Protein AF-A0A920EPP8-F1 (afdb_monomer)

Radius of gyration: 17.93 Å; Cα contacts (8 Å, |Δi|>4): 10; chains: 1; bounding box: 44×43×28 Å

Sequence (54 aa):
MHLHFIAKNIERVGDYVTSIAEQAIYVATGEYPSEERPKVDTTSLTKVDSESAS

Secondary structure (DSSP, 8-state):
--HHHHHHHHHHHHHHHHHHHHHHHHHHHSS---SPPP----GGG---------

Solvent-accessible surface area (backbone atoms only — not comparable to full-atom values): 3580 Å² total; per-residue (Å²): 141,57,66,68,59,53,51,54,52,53,52,53,51,52,53,52,52,50,55,50,48,44,52,50,43,25,75,74,70,75,46,70,83,83,69,79,75,82,82,78,78,56,74,90,70,62,75,78,77,78,77,80,82,126

Foldseek 3Di:
DPVVVVVVVVVVVVVVVVVVVQVVCCVVPVDGPPDDPPPPPCVVVPPPPPPDPD

pLDDT: mean 81.95, std 15.01, range [48.19, 97.5]

Mean predicted aligned error: 10.33 Å

Structure (mmCIF, N/CA/C/O backbone):
data_AF-A0A920EPP8-F1
#
_entry.id   AF-A0A920EPP8-F1
#
loop_
_atom_site.group_PDB
_atom_site.id
_atom_site.type_symbol
_atom_site.label_atom_id
_atom_site.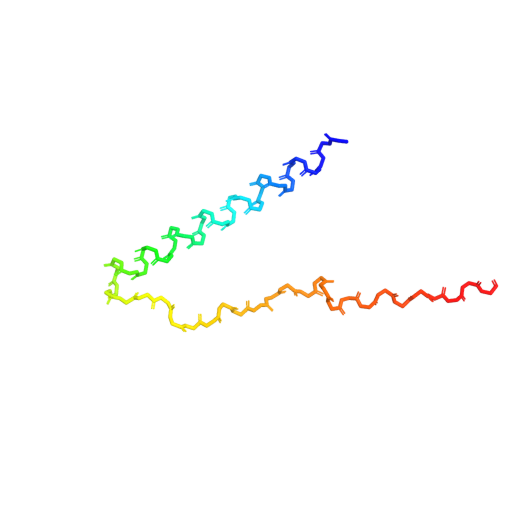label_alt_id
_atom_site.label_comp_id
_atom_site.label_asym_id
_atom_site.label_entity_id
_atom_site.label_seq_id
_atom_site.pdbx_PDB_ins_code
_atom_site.Cartn_x
_atom_site.Cartn_y
_atom_site.Cartn_z
_atom_site.occupancy
_atom_site.B_iso_or_equiv
_atom_site.auth_seq_id
_atom_site.auth_comp_id
_atom_site.auth_asym_id
_atom_site.auth_atom_id
_atom_site.pdbx_PDB_model_num
ATOM 1 N N . MET A 1 1 ? 22.844 -2.393 -14.763 1.00 66.56 1 MET A N 1
ATOM 2 C CA . MET A 1 1 ? 22.391 -1.141 -14.106 1.00 66.56 1 MET A C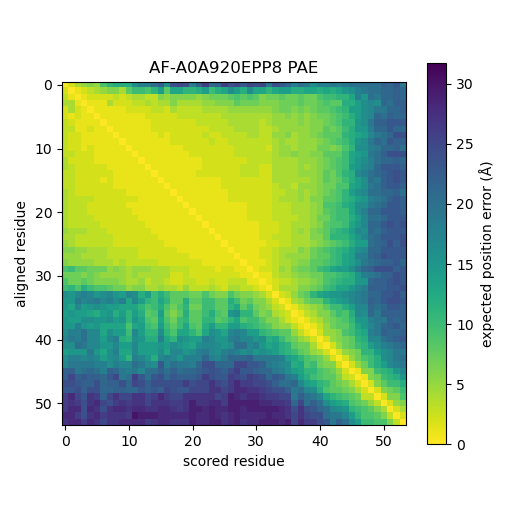A 1
ATOM 3 C C . MET A 1 1 ? 21.078 -0.600 -14.702 1.00 66.56 1 MET A C 1
ATOM 5 O O . MET A 1 1 ? 20.941 0.599 -14.871 1.00 66.56 1 MET A O 1
ATOM 9 N N . HIS A 1 2 ? 20.083 -1.445 -14.999 1.00 83.56 2 HIS A N 1
ATOM 10 C CA . HIS A 1 2 ? 18.764 -0.986 -15.486 1.00 83.56 2 HIS A CA 1
ATOM 11 C C . HIS A 1 2 ? 17.643 -1.509 -14.586 1.00 83.56 2 HIS A C 1
ATOM 13 O O . HIS A 1 2 ? 16.804 -0.746 -14.119 1.00 83.56 2 HIS A O 1
ATOM 19 N N . LEU A 1 3 ? 17.714 -2.792 -14.224 1.00 89.12 3 LEU A N 1
ATOM 20 C CA . LEU A 1 3 ? 16.701 -3.445 -13.400 1.00 89.12 3 LEU A CA 1
ATOM 21 C C . LEU A 1 3 ? 16.621 -2.901 -11.961 1.00 89.12 3 LEU A C 1
ATOM 23 O O . LEU A 1 3 ? 15.526 -2.750 -11.437 1.00 89.12 3 LEU A O 1
ATOM 27 N N . HIS A 1 4 ? 17.748 -2.518 -11.347 1.00 87.81 4 HIS A N 1
ATOM 28 C CA . HIS A 1 4 ? 17.748 -1.923 -9.999 1.00 87.81 4 HIS A CA 1
ATOM 29 C C . HIS A 1 4 ? 17.001 -0.584 -9.931 1.00 87.81 4 HIS A C 1
ATOM 31 O O . HIS A 1 4 ? 16.321 -0.305 -8.947 1.00 87.81 4 HIS A O 1
ATOM 37 N N . PHE A 1 5 ? 17.092 0.238 -10.981 1.00 91.56 5 PHE A N 1
ATOM 38 C CA . PHE A 1 5 ? 16.349 1.495 -11.047 1.00 91.56 5 PHE A CA 1
ATOM 39 C C . PHE A 1 5 ? 14.859 1.245 -11.240 1.00 91.56 5 PHE A C 1
ATOM 41 O O . PHE A 1 5 ? 14.048 1.887 -10.580 1.00 91.56 5 PHE A O 1
ATOM 48 N N . ILE A 1 6 ? 14.497 0.290 -12.098 1.00 93.31 6 ILE A N 1
ATOM 49 C CA . ILE A 1 6 ? 13.099 -0.097 -12.308 1.00 93.31 6 ILE A CA 1
ATOM 50 C C . ILE A 1 6 ? 12.493 -0.602 -10.992 1.00 93.31 6 ILE A C 1
ATOM 52 O O . ILE A 1 6 ? 11.467 -0.084 -10.563 1.00 93.31 6 ILE A O 1
ATOM 56 N N . ALA A 1 7 ? 13.175 -1.521 -10.301 1.00 92.94 7 ALA A N 1
ATOM 57 C CA . ALA A 1 7 ? 12.724 -2.064 -9.021 1.00 92.94 7 ALA A CA 1
ATOM 58 C C . ALA A 1 7 ? 12.504 -0.968 -7.962 1.00 92.94 7 ALA A C 1
ATOM 60 O O . ALA A 1 7 ? 11.453 -0.923 -7.333 1.00 92.94 7 ALA A O 1
ATOM 61 N N . LYS A 1 8 ? 13.448 -0.028 -7.823 1.00 90.25 8 LYS A N 1
ATOM 62 C CA . LYS A 1 8 ? 13.339 1.092 -6.874 1.00 90.25 8 LYS A CA 1
ATOM 63 C C . LYS A 1 8 ? 12.172 2.037 -7.180 1.00 90.25 8 LYS A C 1
ATOM 65 O O . LYS A 1 8 ? 11.579 2.600 -6.269 1.00 90.25 8 LYS A O 1
ATOM 70 N N . ASN A 1 9 ? 11.861 2.264 -8.456 1.00 94.31 9 ASN A N 1
ATOM 71 C CA . ASN A 1 9 ? 10.720 3.104 -8.822 1.00 94.31 9 ASN A CA 1
ATOM 72 C C . ASN A 1 9 ? 9.390 2.401 -8.535 1.00 94.31 9 ASN A C 1
ATOM 74 O O . ASN A 1 9 ? 8.464 3.047 -8.062 1.00 94.31 9 ASN A O 1
ATOM 78 N N . ILE A 1 10 ? 9.309 1.089 -8.775 1.00 95.19 10 ILE A N 1
ATOM 79 C CA . ILE A 1 10 ? 8.115 0.297 -8.449 1.00 95.19 10 ILE A CA 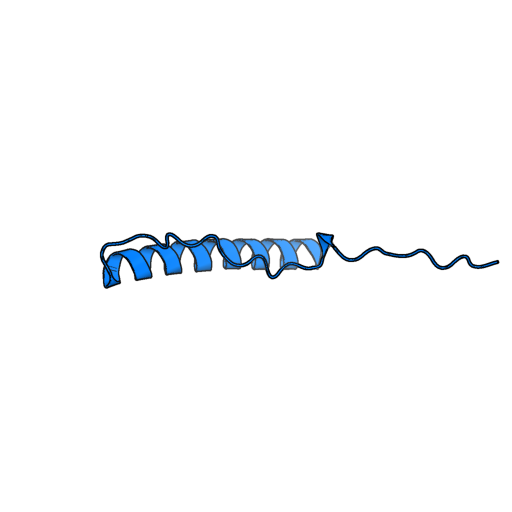1
ATOM 80 C C . ILE A 1 10 ? 7.874 0.282 -6.934 1.00 95.19 10 ILE A C 1
ATOM 82 O O . ILE A 1 10 ? 6.743 0.483 -6.504 1.00 95.19 10 ILE A O 1
ATOM 86 N N . GLU A 1 11 ? 8.927 0.114 -6.130 1.00 95.44 11 GLU A N 1
ATOM 87 C CA . GLU A 1 11 ? 8.842 0.189 -4.665 1.00 95.44 11 GLU A CA 1
ATOM 88 C C . GLU A 1 11 ? 8.276 1.539 -4.190 1.00 95.44 11 GLU A C 1
ATOM 90 O O . GLU A 1 11 ? 7.266 1.563 -3.493 1.00 95.44 11 GLU A O 1
ATOM 95 N N . ARG A 1 12 ? 8.812 2.659 -4.693 1.00 96.44 12 ARG A N 1
ATOM 96 C CA . ARG A 1 12 ? 8.289 4.012 -4.414 1.00 96.44 12 ARG A CA 1
ATOM 97 C C . ARG A 1 12 ? 6.822 4.200 -4.788 1.00 96.44 12 ARG A C 1
ATOM 99 O O . ARG A 1 12 ? 6.082 4.865 -4.069 1.00 96.44 12 ARG A O 1
ATOM 106 N N . VAL A 1 13 ? 6.402 3.660 -5.932 1.00 97.25 13 VAL A N 1
ATOM 107 C CA . VAL A 1 13 ? 4.990 3.702 -6.340 1.00 97.25 13 VAL A CA 1
ATOM 108 C C . VAL A 1 13 ? 4.130 2.936 -5.333 1.00 97.25 13 VAL A C 1
ATOM 110 O O . VAL A 1 13 ? 3.062 3.422 -4.970 1.00 97.25 13 VAL A O 1
ATOM 113 N N . GLY A 1 14 ? 4.605 1.790 -4.837 1.00 94.12 14 GLY A N 1
ATOM 114 C CA . GLY A 1 14 ? 3.937 1.021 -3.785 1.00 94.12 14 GLY A CA 1
ATOM 115 C C . GLY A 1 14 ? 3.742 1.809 -2.486 1.00 94.12 14 GLY A C 1
ATOM 116 O O . GLY A 1 14 ? 2.641 1.7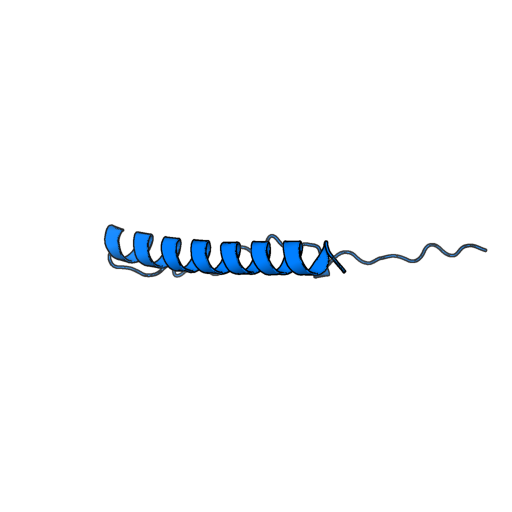98 -1.927 1.00 94.12 14 GLY A O 1
ATOM 117 N N . ASP A 1 15 ? 4.759 2.552 -2.046 1.00 92.75 15 ASP A N 1
ATOM 118 C CA . ASP A 1 15 ? 4.653 3.419 -0.864 1.00 92.75 15 ASP A CA 1
ATOM 119 C C . ASP A 1 15 ? 3.603 4.520 -1.063 1.00 92.75 15 ASP A C 1
ATOM 121 O O . ASP A 1 15 ? 2.741 4.719 -0.207 1.00 92.75 15 ASP A O 1
ATOM 125 N N . TYR A 1 16 ? 3.600 5.189 -2.224 1.00 96.88 16 TYR A N 1
ATOM 126 C CA . TYR A 1 16 ? 2.599 6.219 -2.522 1.00 96.88 16 TYR A CA 1
ATOM 127 C C . TYR A 1 16 ? 1.177 5.668 -2.565 1.00 96.88 16 TYR A C 1
ATOM 129 O O . TYR A 1 16 ? 0.262 6.294 -2.032 1.00 96.88 16 TYR A O 1
ATOM 137 N N . VAL A 1 17 ? 0.981 4.500 -3.179 1.00 96.19 17 VAL A N 1
A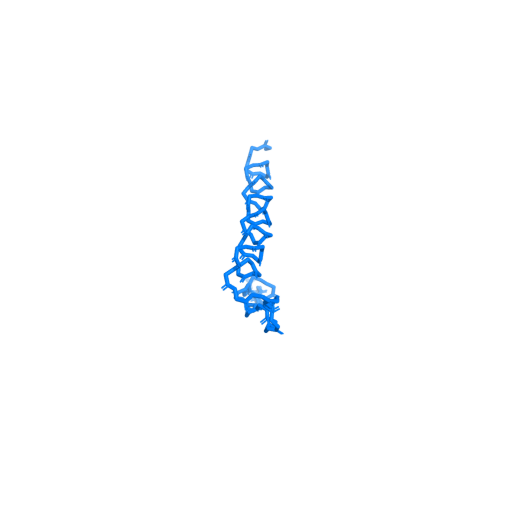TOM 138 C CA . VAL A 1 17 ? -0.327 3.834 -3.212 1.00 96.19 17 VAL A CA 1
ATOM 139 C C . VAL A 1 17 ? -0.800 3.522 -1.794 1.00 96.19 17 VAL A C 1
ATOM 141 O O . VAL A 1 17 ? -1.963 3.767 -1.482 1.00 96.19 17 VAL A O 1
ATOM 144 N N . THR A 1 18 ? 0.101 3.053 -0.927 1.00 92.50 18 THR A N 1
ATOM 145 C CA . THR A 1 18 ? -0.210 2.773 0.481 1.00 92.50 18 THR A CA 1
ATOM 146 C C . THR A 1 18 ? -0.663 4.041 1.201 1.00 92.50 18 THR A C 1
ATOM 148 O O . THR A 1 18 ? -1.757 4.060 1.760 1.00 92.50 18 THR A O 1
ATOM 151 N N . SER A 1 19 ? 0.105 5.132 1.106 1.00 94.19 19 SER A N 1
ATOM 152 C CA . SER A 1 19 ? -0.268 6.401 1.743 1.00 94.19 19 SER A CA 1
ATOM 153 C C . SER A 1 19 ? -1.595 6.957 1.218 1.00 94.19 19 SER A C 1
ATOM 155 O O . SER A 1 19 ? -2.405 7.454 1.995 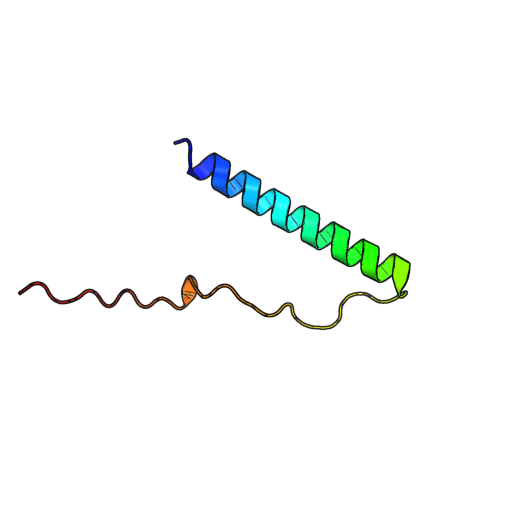1.00 94.19 19 SER A O 1
ATOM 157 N N . ILE A 1 20 ? -1.858 6.866 -0.091 1.00 96.38 20 ILE A N 1
ATOM 158 C CA . ILE A 1 20 ? -3.127 7.324 -0.677 1.00 96.38 20 ILE A CA 1
ATOM 159 C C . ILE A 1 20 ? -4.299 6.477 -0.173 1.00 96.38 20 ILE A C 1
ATOM 161 O O . ILE A 1 20 ? -5.344 7.032 0.160 1.00 96.38 20 ILE A O 1
ATOM 165 N N . ALA A 1 21 ? -4.139 5.155 -0.100 1.00 94.50 21 ALA A N 1
ATOM 166 C CA . ALA A 1 21 ? -5.181 4.261 0.393 1.00 94.50 21 ALA A CA 1
ATOM 167 C C . ALA A 1 21 ? -5.519 4.544 1.864 1.00 94.50 21 ALA 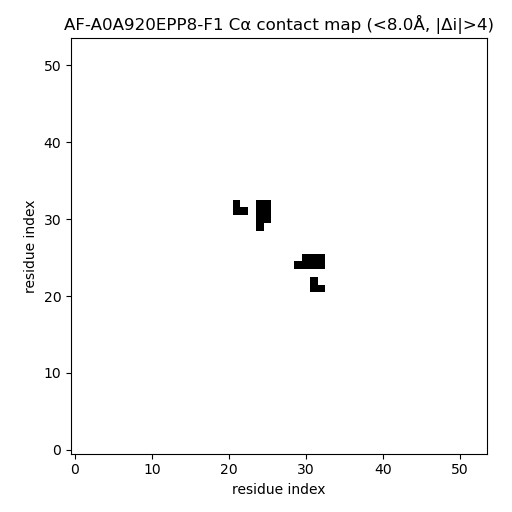A C 1
ATOM 169 O O . ALA A 1 21 ? -6.695 4.631 2.209 1.00 94.50 21 ALA A O 1
ATOM 170 N N . GLU A 1 22 ? -4.511 4.764 2.710 1.00 94.06 22 GLU A N 1
ATOM 171 C CA . GLU A 1 22 ? -4.705 5.147 4.114 1.00 94.06 22 GLU A CA 1
ATOM 172 C C . GLU A 1 22 ? -5.498 6.454 4.239 1.00 94.06 22 GLU A C 1
ATOM 174 O O . GLU A 1 22 ? -6.473 6.519 4.989 1.00 94.06 22 GLU A O 1
ATOM 179 N N . GLN A 1 23 ? -5.140 7.476 3.455 1.00 96.44 23 GLN A N 1
ATOM 180 C CA . GLN A 1 23 ? -5.881 8.740 3.437 1.00 96.44 23 GLN A CA 1
ATOM 181 C C . GLN A 1 23 ? -7.314 8.564 2.918 1.00 96.44 23 GLN A C 1
ATOM 183 O O . GLN A 1 23 ? -8.243 9.141 3.479 1.00 96.44 23 GLN A O 1
ATOM 188 N N . ALA A 1 24 ? -7.522 7.753 1.878 1.00 96.31 24 ALA A N 1
ATOM 189 C CA . ALA A 1 24 ? -8.854 7.469 1.349 1.00 96.31 24 ALA A CA 1
ATOM 190 C C . ALA A 1 24 ? -9.744 6.763 2.386 1.00 96.31 24 ALA A C 1
ATOM 192 O O . ALA A 1 24 ? -10.914 7.117 2.526 1.00 96.31 24 ALA A O 1
ATOM 193 N N . ILE A 1 25 ? -9.186 5.811 3.144 1.00 94.69 25 ILE A N 1
ATOM 194 C CA . ILE A 1 25 ? -9.885 5.128 4.241 1.00 94.69 25 ILE A CA 1
ATOM 195 C C . ILE A 1 25 ? -10.262 6.127 5.333 1.00 94.69 25 ILE A C 1
ATOM 197 O O . ILE A 1 25 ? -11.420 6.150 5.752 1.00 94.69 25 ILE A O 1
ATOM 201 N N . TYR A 1 26 ? -9.334 6.995 5.740 1.00 95.56 26 TYR A N 1
ATOM 202 C CA . TYR A 1 26 ? -9.610 8.020 6.744 1.00 95.56 26 TYR A CA 1
ATOM 203 C C . TYR A 1 26 ? -10.718 8.978 6.298 1.00 95.56 26 TYR A C 1
ATOM 205 O O . TYR A 1 26 ? -11.643 9.254 7.056 1.00 95.56 26 TYR A O 1
ATOM 213 N N . VAL A 1 27 ? -10.685 9.437 5.045 1.00 97.50 27 VAL A N 1
ATOM 214 C CA . VAL A 1 27 ? -11.738 10.302 4.490 1.00 97.50 27 VAL A CA 1
ATOM 215 C C . VAL A 1 27 ? -13.097 9.592 4.451 1.00 97.50 27 VAL A C 1
ATOM 217 O O . VAL A 1 27 ? -14.119 10.229 4.697 1.00 97.50 27 VAL A O 1
ATOM 220 N N . ALA A 1 28 ? -13.132 8.291 4.152 1.00 96.94 28 ALA A N 1
ATOM 221 C CA . ALA A 1 28 ? -14.375 7.530 4.039 1.00 96.94 28 ALA A CA 1
ATOM 222 C C . ALA A 1 28 ? -14.975 7.113 5.393 1.00 96.94 28 ALA A C 1
ATOM 224 O O . ALA A 1 28 ? -16.196 7.036 5.520 1.00 96.94 28 ALA A O 1
ATOM 225 N N . THR A 1 29 ? -14.132 6.808 6.380 1.00 96.06 29 THR A N 1
ATOM 226 C CA . THR A 1 29 ? -14.546 6.167 7.643 1.00 96.06 29 THR A CA 1
ATOM 227 C C . THR A 1 29 ? -14.364 7.054 8.874 1.00 96.06 29 THR A C 1
ATOM 229 O O . THR A 1 29 ? -15.021 6.825 9.883 1.00 96.06 29 THR A O 1
ATOM 232 N N . GLY A 1 30 ? -13.507 8.077 8.798 1.00 96.06 30 GLY A N 1
ATOM 233 C CA . GLY A 1 30 ? -13.090 8.902 9.935 1.00 96.06 30 GLY A CA 1
ATOM 234 C C . GLY A 1 30 ? -11.983 8.281 10.795 1.00 96.06 30 GLY A C 1
ATOM 235 O O . GLY A 1 30 ? -11.550 8.909 11.760 1.00 96.06 30 GLY A O 1
ATOM 236 N N . GLU A 1 31 ? -11.503 7.082 10.454 1.00 93.00 31 GLU A N 1
ATOM 237 C CA . GLU A 1 31 ? -10.512 6.333 11.229 1.00 93.00 31 GLU A CA 1
ATOM 238 C C . GLU A 1 31 ? -9.324 5.912 10.354 1.00 93.00 31 GLU A C 1
ATOM 240 O O . GLU A 1 31 ? -9.459 5.656 9.157 1.00 93.00 31 GLU A O 1
ATOM 245 N N . TYR A 1 32 ? -8.128 5.859 10.945 1.00 89.62 32 TYR A N 1
ATOM 246 C CA . TYR A 1 32 ? -6.961 5.282 10.275 1.00 89.62 32 TYR A CA 1
ATOM 247 C C . TYR A 1 32 ? -6.991 3.752 10.381 1.00 89.62 32 TYR A C 1
ATOM 249 O O . TYR A 1 32 ? -7.460 3.235 11.398 1.00 89.62 32 TYR A O 1
ATOM 257 N N . PRO A 1 33 ? -6.447 3.017 9.390 1.00 85.94 33 PRO A N 1
ATOM 258 C CA . PRO A 1 33 ? -6.303 1.568 9.493 1.00 85.94 33 PRO A CA 1
ATOM 259 C C . PRO A 1 33 ? -5.517 1.195 10.760 1.00 85.94 33 PRO A C 1
ATOM 261 O O . PRO A 1 33 ? -4.365 1.592 10.918 1.00 85.94 33 PRO A O 1
ATOM 264 N N . SER A 1 34 ? -6.158 0.471 11.681 1.00 77.44 34 SER A N 1
ATOM 265 C CA . SER A 1 34 ? -5.590 0.084 12.983 1.00 77.44 34 SER A CA 1
ATOM 266 C C . SER A 1 34 ? -4.920 -1.290 12.966 1.00 77.44 34 SER A C 1
ATOM 268 O O . SER A 1 34 ? -4.143 -1.611 13.866 1.00 77.44 34 SER A O 1
ATOM 270 N N . GLU A 1 35 ? -5.207 -2.101 11.948 1.00 75.00 35 GLU A N 1
ATOM 271 C CA . GLU A 1 35 ? -4.615 -3.422 11.784 1.00 75.00 35 GLU A CA 1
ATOM 272 C C . GLU A 1 35 ? -3.223 -3.322 11.159 1.00 75.00 35 GLU A C 1
ATOM 274 O O . GLU A 1 35 ? -3.008 -2.660 10.139 1.00 75.00 35 GLU A O 1
ATOM 279 N N . GLU A 1 36 ? -2.264 -4.014 11.773 1.00 71.31 36 GLU A N 1
ATOM 280 C CA . GLU A 1 36 ? -0.931 -4.163 11.210 1.00 71.31 36 GLU A CA 1
ATOM 281 C C . GLU A 1 36 ? -1.049 -4.873 9.855 1.00 71.31 36 GLU A C 1
ATOM 283 O O . GLU A 1 36 ? -1.630 -5.958 9.755 1.00 71.31 36 GLU A O 1
ATOM 288 N N . ARG A 1 37 ? -0.534 -4.242 8.789 1.00 72.75 37 ARG A N 1
ATOM 289 C CA . ARG A 1 37 ? -0.646 -4.783 7.429 1.00 72.75 37 ARG A CA 1
ATOM 290 C C . ARG A 1 37 ? -0.109 -6.219 7.413 1.00 72.75 37 ARG A C 1
ATOM 292 O O . ARG A 1 37 ? 1.051 -6.414 7.789 1.00 72.75 37 ARG A O 1
ATOM 299 N N . PRO A 1 38 ? -0.884 -7.215 6.941 1.00 72.25 38 PRO A N 1
ATOM 300 C CA . PRO A 1 38 ? -0.409 -8.588 6.890 1.00 72.25 38 PRO A CA 1
ATOM 301 C C . PRO A 1 38 ? 0.866 -8.643 6.046 1.00 72.25 38 PRO A C 1
ATOM 303 O O . PRO A 1 38 ? 0.881 -8.260 4.874 1.00 72.25 38 PRO A O 1
ATOM 306 N N . LYS A 1 39 ? 1.969 -9.078 6.661 1.00 67.62 39 LYS A N 1
ATOM 307 C CA . LYS A 1 39 ? 3.266 -9.172 5.994 1.00 67.62 39 LYS A CA 1
ATOM 308 C C . LYS A 1 39 ? 3.255 -10.381 5.061 1.00 67.62 39 LYS A C 1
ATOM 310 O O . LYS A 1 39 ? 3.534 -11.497 5.480 1.00 67.62 39 LYS A O 1
ATOM 315 N N . VAL A 1 40 ? 2.921 -10.150 3.793 1.00 67.56 40 VAL A N 1
ATOM 316 C CA . VAL A 1 40 ? 2.915 -11.194 2.747 1.00 67.56 40 VAL A CA 1
ATOM 317 C C . VAL A 1 40 ? 4.317 -11.414 2.149 1.00 67.56 40 VAL A C 1
ATOM 319 O O . VAL A 1 40 ? 4.523 -12.333 1.363 1.00 67.56 40 VAL A O 1
ATOM 322 N N . ASP A 1 41 ? 5.311 -10.602 2.527 1.00 66.19 41 ASP A N 1
ATOM 323 C CA . ASP A 1 41 ? 6.689 -10.765 2.054 1.00 66.19 41 ASP A CA 1
ATOM 324 C C . ASP A 1 41 ? 7.363 -12.004 2.676 1.00 66.19 41 ASP A C 1
ATOM 326 O O . ASP A 1 41 ? 7.866 -11.971 3.802 1.00 66.19 41 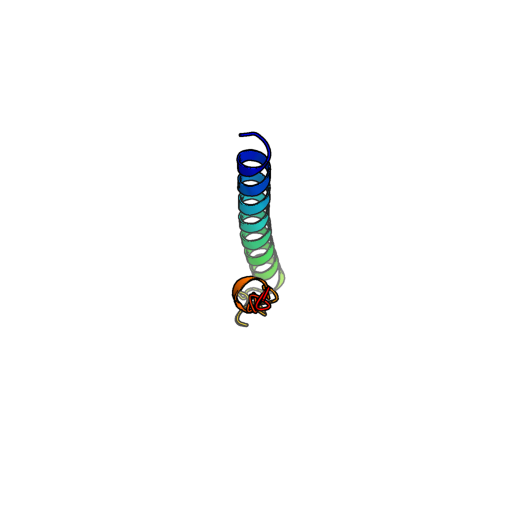ASP A O 1
ATOM 330 N N . THR A 1 42 ? 7.392 -13.103 1.919 1.00 66.44 42 THR A N 1
ATOM 331 C CA . THR A 1 42 ? 8.079 -14.356 2.273 1.00 66.44 42 THR A CA 1
ATOM 332 C C . THR A 1 42 ? 9.547 -14.385 1.836 1.00 66.44 42 THR A C 1
ATOM 334 O O . THR A 1 42 ? 10.251 -15.356 2.120 1.00 66.44 42 THR A O 1
ATOM 337 N N . THR A 1 43 ? 10.049 -13.337 1.171 1.00 66.94 43 THR A N 1
ATOM 338 C CA . THR A 1 43 ? 11.416 -13.307 0.615 1.00 66.94 43 THR A CA 1
ATOM 339 C C . THR A 1 43 ? 12.465 -13.438 1.718 1.00 66.94 43 THR A C 1
ATOM 341 O O . THR A 1 43 ? 13.432 -14.180 1.580 1.00 66.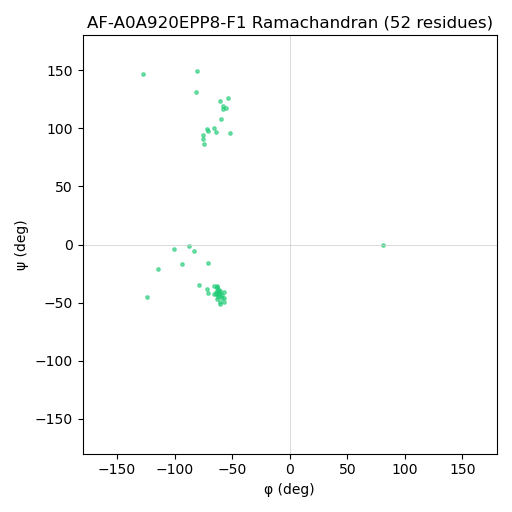94 43 THR A O 1
ATOM 344 N N . SER A 1 44 ? 12.225 -12.798 2.868 1.00 63.31 44 SER A N 1
ATOM 345 C CA . SER A 1 44 ? 13.115 -12.850 4.040 1.00 63.31 44 SER A CA 1
ATOM 346 C C . SER A 1 44 ? 13.122 -14.211 4.758 1.00 63.31 44 SER A C 1
ATOM 348 O O . SER A 1 44 ? 14.005 -14.469 5.571 1.00 63.31 44 SER A O 1
ATOM 350 N N . LEU A 1 45 ? 12.138 -15.078 4.486 1.00 66.81 45 LEU A N 1
ATOM 351 C CA . LEU A 1 45 ? 11.984 -16.403 5.103 1.00 66.81 45 LEU A CA 1
ATOM 352 C C . LEU A 1 45 ? 12.473 -17.541 4.199 1.00 66.81 45 LEU A C 1
ATOM 354 O O . LEU A 1 45 ? 12.473 -18.700 4.614 1.00 66.81 45 LEU A O 1
ATOM 358 N N . THR A 1 46 ? 12.897 -17.228 2.972 1.00 62.06 46 THR A N 1
ATOM 359 C CA . THR A 1 46 ? 13.411 -18.229 2.037 1.00 62.06 46 THR A CA 1
ATOM 360 C C . THR A 1 46 ? 14.823 -18.620 2.476 1.00 62.06 46 THR A C 1
ATOM 362 O O . THR A 1 46 ? 15.805 -17.975 2.110 1.00 62.06 46 THR A O 1
ATOM 365 N N . LYS A 1 47 ? 14.934 -19.659 3.314 1.00 61.69 47 LYS A N 1
ATOM 366 C CA . LYS A 1 47 ? 16.204 -20.343 3.580 1.00 61.69 47 LYS A CA 1
ATOM 367 C C . LYS A 1 47 ? 16.698 -20.885 2.237 1.00 61.69 47 LYS A C 1
ATOM 369 O O . LYS A 1 47 ? 16.102 -21.802 1.681 1.00 61.69 47 LYS A O 1
ATOM 374 N N . VAL A 1 48 ? 17.745 -20.277 1.684 1.00 65.00 48 VAL A N 1
ATOM 375 C CA . VAL A 1 48 ? 18.499 -20.891 0.591 1.00 65.00 48 VAL A CA 1
ATOM 376 C C . VAL A 1 48 ? 19.314 -21.994 1.247 1.00 65.00 48 VAL A C 1
ATOM 378 O O . VAL A 1 48 ? 20.429 -21.758 1.709 1.00 65.00 48 VAL A O 1
ATOM 381 N N . ASP A 1 49 ? 18.716 -23.174 1.380 1.00 64.62 49 ASP A N 1
ATOM 382 C CA . ASP A 1 49 ? 19.461 -24.364 1.756 1.00 64.62 49 ASP A CA 1
ATOM 383 C C . ASP A 1 49 ? 20.409 -24.649 0.589 1.00 64.62 49 ASP A C 1
ATOM 385 O O . ASP A 1 49 ? 20.007 -25.108 -0.479 1.00 64.62 49 ASP A O 1
ATOM 389 N N . SER A 1 50 ? 21.671 -24.247 0.758 1.00 60.53 50 SER A N 1
ATOM 390 C CA . SER A 1 50 ? 22.741 -24.560 -0.176 1.00 60.53 50 SER A CA 1
ATOM 391 C C . SER A 1 50 ? 22.921 -26.071 -0.162 1.00 60.53 50 SER A C 1
ATOM 393 O O . SER A 1 50 ? 23.569 -26.618 0.734 1.00 60.53 50 SER A O 1
ATOM 395 N N . GLU A 1 51 ? 22.297 -26.741 -1.123 1.00 56.69 51 GLU A N 1
ATOM 396 C CA . GLU A 1 51 ? 22.500 -28.156 -1.355 1.00 56.69 51 GLU A CA 1
ATOM 397 C C . GLU A 1 51 ? 23.989 -28.369 -1.632 1.00 56.69 51 GLU A C 1
ATOM 399 O O . GLU A 1 51 ? 24.586 -27.800 -2.549 1.00 56.69 51 GLU A O 1
ATOM 404 N N . SER A 1 52 ? 24.591 -29.129 -0.728 1.00 56.91 52 SER A N 1
ATOM 405 C CA . SER A 1 52 ? 25.942 -29.648 -0.774 1.00 56.91 52 SER A CA 1
ATOM 406 C C . SER A 1 52 ? 26.176 -30.356 -2.106 1.00 56.91 52 SER A C 1
ATOM 408 O O . SER A 1 52 ? 25.841 -31.531 -2.258 1.00 56.91 52 SER A O 1
ATOM 410 N N . ALA A 1 53 ? 26.760 -29.643 -3.067 1.00 52.53 53 ALA A N 1
ATOM 411 C CA . ALA A 1 53 ? 27.430 -30.267 -4.193 1.00 52.53 53 ALA A CA 1
ATOM 412 C C . ALA A 1 53 ? 28.714 -30.908 -3.652 1.00 52.53 53 ALA A C 1
ATOM 414 O O . ALA A 1 53 ? 29.700 -30.223 -3.368 1.00 52.53 53 ALA A O 1
ATOM 415 N N . SER A 1 54 ? 28.607 -32.215 -3.405 1.00 48.19 54 SER A N 1
ATOM 416 C CA . SER A 1 54 ? 29.727 -33.129 -3.193 1.00 48.19 54 SER A CA 1
ATOM 417 C C . SER A 1 54 ? 30.629 -33.218 -4.420 1.00 48.19 54 SER A C 1
ATOM 419 O O . SER A 1 54 ? 30.160 -32.909 -5.538 1.00 48.19 54 SER A O 1
#